Protein AF-A0A2V2ZQ27-F1 (afdb_monomer)

Structure (mmCIF, N/CA/C/O backbone):
data_AF-A0A2V2ZQ27-F1
#
_entry.id   AF-A0A2V2ZQ27-F1
#
loop_
_atom_site.group_PDB
_atom_site.id
_atom_site.type_symbol
_atom_site.label_atom_id
_atom_site.label_alt_id
_atom_site.label_comp_id
_atom_site.label_asym_id
_atom_site.label_entity_id
_atom_site.label_seq_id
_atom_site.pdbx_PDB_ins_code
_atom_site.Cartn_x
_atom_site.Cartn_y
_atom_site.Cartn_z
_atom_site.occupancy
_atom_site.B_iso_or_equiv
_atom_site.auth_seq_id
_atom_site.auth_comp_id
_atom_site.auth_asym_id
_atom_site.auth_atom_id
_atom_site.pdbx_PDB_model_num
ATOM 1 N N . MET A 1 1 ? -0.386 -17.735 -7.875 1.00 88.25 1 MET A N 1
ATOM 2 C CA . MET A 1 1 ? -0.428 -16.555 -6.981 1.00 88.25 1 MET A CA 1
ATOM 3 C C . MET A 1 1 ? 0.493 -15.469 -7.499 1.00 88.25 1 MET A C 1
ATOM 5 O O . MET A 1 1 ? 0.016 -14.403 -7.844 1.00 88.25 1 MET A O 1
ATOM 9 N N . GLU A 1 2 ? 1.783 -15.763 -7.617 1.00 93.62 2 GLU A N 1
ATOM 10 C CA . GLU A 1 2 ? 2.796 -14.859 -8.167 1.00 93.62 2 GLU A CA 1
ATOM 11 C C . GLU A 1 2 ? 2.426 -14.284 -9.542 1.00 93.62 2 GLU A C 1
ATOM 13 O O . GLU A 1 2 ? 2.404 -13.069 -9.693 1.00 93.62 2 GLU A O 1
ATOM 18 N N . GLU A 1 3 ? 2.000 -15.122 -10.493 1.00 94.94 3 GLU A N 1
ATOM 19 C CA . GLU A 1 3 ? 1.516 -14.670 -11.811 1.00 94.94 3 GLU A CA 1
ATOM 20 C C . GLU A 1 3 ? 0.362 -13.655 -11.722 1.00 94.94 3 GLU A C 1
ATOM 22 O O . GLU A 1 3 ? 0.328 -12.690 -12.483 1.00 94.94 3 GLU A O 1
ATOM 27 N N . LEU A 1 4 ? -0.561 -13.830 -10.763 1.00 96.00 4 LEU A N 1
ATOM 28 C CA . LEU A 1 4 ? -1.648 -12.872 -10.539 1.00 96.00 4 LEU A CA 1
ATOM 29 C C . LEU A 1 4 ? -1.089 -11.534 -10.055 1.00 96.00 4 LEU A C 1
ATOM 31 O O . LEU A 1 4 ? -1.487 -10.494 -10.565 1.00 96.00 4 LEU A O 1
ATOM 35 N N . ILE A 1 5 ? -0.156 -11.557 -9.100 1.00 96.94 5 ILE A N 1
ATOM 36 C CA . ILE A 1 5 ? 0.472 -10.342 -8.571 1.00 96.94 5 ILE A CA 1
ATOM 37 C C . ILE A 1 5 ? 1.213 -9.601 -9.690 1.00 96.94 5 ILE A C 1
ATOM 39 O O . ILE A 1 5 ? 1.014 -8.400 -9.852 1.00 96.94 5 ILE A O 1
ATOM 43 N N . TYR A 1 6 ? 1.994 -10.315 -10.506 1.00 97.19 6 TYR A N 1
ATOM 44 C CA . TYR A 1 6 ? 2.646 -9.757 -11.693 1.00 97.19 6 TYR A CA 1
ATOM 45 C C . TYR A 1 6 ? 1.639 -9.110 -12.650 1.00 97.19 6 TYR A C 1
ATOM 47 O O . TYR A 1 6 ? 1.817 -7.952 -13.029 1.00 97.19 6 TYR A O 1
ATOM 55 N N . SER A 1 7 ? 0.554 -9.817 -12.988 1.00 97.12 7 SER A N 1
ATOM 56 C CA . SER A 1 7 ? -0.512 -9.289 -13.849 1.00 97.12 7 SER A CA 1
ATOM 57 C C . SER A 1 7 ? -1.127 -8.018 -13.268 1.00 97.12 7 SER A C 1
ATOM 59 O O . SER A 1 7 ? -1.282 -7.031 -13.978 1.00 97.12 7 SER A O 1
ATOM 61 N N . LYS A 1 8 ? -1.436 -7.999 -11.968 1.00 98.00 8 LYS A N 1
ATOM 62 C CA . LYS A 1 8 ? -2.073 -6.847 -11.317 1.00 98.00 8 LYS A CA 1
ATOM 63 C C . LYS A 1 8 ? -1.154 -5.646 -11.164 1.00 98.00 8 LYS A C 1
ATOM 65 O O . LYS A 1 8 ? -1.624 -4.523 -11.317 1.00 98.00 8 LYS A O 1
ATOM 70 N N . ILE A 1 9 ? 0.141 -5.857 -10.943 1.00 97.62 9 ILE A N 1
ATOM 71 C CA . ILE A 1 9 ? 1.126 -4.771 -10.994 1.00 97.62 9 ILE A CA 1
ATOM 72 C C . ILE A 1 9 ? 1.203 -4.202 -12.411 1.00 97.62 9 ILE A C 1
ATOM 74 O O . ILE A 1 9 ? 1.182 -2.989 -12.563 1.00 97.62 9 ILE A O 1
ATOM 78 N N . LYS A 1 10 ? 1.229 -5.055 -13.442 1.00 97.00 10 LYS A N 1
ATOM 79 C CA . LYS A 1 10 ? 1.255 -4.618 -14.845 1.00 97.00 10 LYS A CA 1
ATOM 80 C C . LYS A 1 10 ? -0.016 -3.903 -15.293 1.00 97.00 10 LYS A C 1
ATOM 82 O O . LYS A 1 10 ? 0.066 -2.968 -16.078 1.00 97.00 10 LYS A O 1
ATOM 87 N N . GLU A 1 11 ? -1.179 -4.319 -14.803 1.00 97.81 11 GLU A N 1
ATOM 88 C CA . GLU A 1 11 ? -2.441 -3.607 -15.034 1.00 97.81 11 GLU A CA 1
ATOM 89 C C . GLU A 1 11 ? -2.434 -2.222 -14.371 1.00 97.81 11 GLU A C 1
ATOM 91 O O . GLU A 1 11 ? -2.934 -1.261 -14.954 1.00 97.81 11 GLU A O 1
ATOM 96 N N . TYR A 1 12 ? -1.865 -2.117 -13.167 1.00 97.62 12 TYR A N 1
ATOM 97 C CA . TYR A 1 12 ? -1.775 -0.867 -12.415 1.00 97.62 12 TYR A CA 1
ATOM 98 C C . TYR A 1 12 ? -0.717 0.093 -12.989 1.00 97.62 12 TYR A C 1
ATOM 100 O O . TYR A 1 12 ? -0.970 1.290 -13.105 1.00 97.62 12 TYR A O 1
ATOM 108 N N . ASP A 1 13 ? 0.450 -0.423 -13.376 1.00 96.38 13 ASP A N 1
ATOM 109 C CA . ASP A 1 13 ? 1.544 0.327 -13.997 1.00 96.38 13 ASP A CA 1
ATOM 110 C C . ASP A 1 13 ? 2.128 -0.450 -15.194 1.00 96.38 13 ASP A C 1
ATOM 112 O O . ASP A 1 13 ? 3.071 -1.239 -15.046 1.00 96.38 13 ASP A O 1
ATOM 116 N N . PRO A 1 14 ? 1.590 -0.230 -16.409 1.00 95.69 14 PRO A N 1
ATOM 117 C CA . PRO A 1 14 ? 2.044 -0.929 -17.609 1.00 95.69 14 PRO A CA 1
ATOM 118 C C . PRO A 1 14 ? 3.504 -0.654 -17.984 1.00 95.69 14 PRO A C 1
ATOM 120 O O . PRO A 1 14 ? 4.113 -1.483 -18.659 1.00 95.69 14 PRO A O 1
ATOM 123 N N . GLN A 1 15 ? 4.064 0.482 -17.548 1.00 94.00 15 GLN A N 1
ATOM 124 C CA . GLN A 1 15 ? 5.435 0.900 -17.871 1.00 94.00 15 GLN A CA 1
ATOM 125 C C . GLN A 1 15 ? 6.485 0.224 -16.985 1.00 94.00 15 GLN A C 1
ATOM 127 O O . GLN A 1 15 ? 7.683 0.340 -17.242 1.00 94.00 15 GLN A O 1
ATOM 132 N N . LEU A 1 16 ? 6.059 -0.470 -15.928 1.00 92.88 16 LEU A N 1
ATOM 133 C CA . LEU A 1 16 ? 6.966 -1.144 -15.015 1.00 92.88 16 LEU A CA 1
ATOM 134 C C . LEU A 1 16 ? 7.440 -2.468 -15.617 1.00 92.88 16 LEU A C 1
ATOM 136 O O . LEU A 1 16 ? 6.827 -3.505 -15.384 1.00 92.88 16 LEU A O 1
ATOM 140 N N . ASP A 1 17 ? 8.473 -2.440 -16.452 1.00 89.06 17 ASP A N 1
ATOM 141 C CA . ASP A 1 17 ? 9.106 -3.624 -17.053 1.00 89.06 17 ASP A CA 1
ATOM 142 C C . ASP A 1 17 ? 10.229 -4.206 -16.178 1.00 89.06 17 ASP A C 1
ATOM 144 O O . ASP A 1 17 ? 10.753 -3.526 -15.296 1.00 89.06 17 ASP A O 1
ATOM 148 N N . ASP A 1 18 ? 10.571 -5.479 -16.418 1.00 91.56 18 ASP A N 1
ATOM 149 C CA . ASP A 1 18 ? 11.714 -6.189 -15.820 1.00 91.56 18 ASP A CA 1
ATOM 150 C C . ASP A 1 18 ? 11.850 -6.025 -14.294 1.00 91.56 18 ASP A C 1
ATOM 152 O O . ASP A 1 18 ? 12.883 -5.599 -13.772 1.00 91.56 18 ASP A O 1
ATOM 156 N N . PHE A 1 19 ? 10.783 -6.367 -13.563 1.00 95.50 19 PHE A N 1
ATOM 157 C CA . PHE A 1 19 ? 10.745 -6.273 -12.105 1.00 95.50 19 PHE A CA 1
ATOM 158 C C . PHE A 1 19 ? 10.685 -7.630 -11.400 1.00 95.50 19 PHE A C 1
ATOM 160 O O . PHE A 1 19 ? 10.130 -8.615 -11.890 1.00 95.50 19 PHE A O 1
ATOM 167 N N . GLU A 1 20 ? 11.196 -7.643 -10.176 1.00 96.50 20 GLU A N 1
ATOM 168 C CA . GLU A 1 20 ? 11.076 -8.756 -9.241 1.00 96.50 20 GLU A CA 1
ATOM 169 C C . GLU A 1 20 ? 10.103 -8.400 -8.123 1.00 96.50 20 GLU A C 1
ATOM 171 O O . GLU A 1 20 ? 10.076 -7.260 -7.646 1.00 96.50 20 GLU A O 1
ATOM 176 N N . ILE A 1 21 ? 9.331 -9.384 -7.661 1.00 96.44 21 ILE A N 1
ATOM 177 C CA . ILE A 1 21 ? 8.438 -9.204 -6.517 1.00 96.44 21 ILE A CA 1
ATOM 178 C C . ILE A 1 21 ? 8.931 -9.954 -5.281 1.00 96.44 21 ILE A C 1
ATOM 180 O O . ILE A 1 21 ? 9.564 -11.003 -5.341 1.00 96.44 21 ILE A O 1
ATOM 184 N N . SER A 1 22 ? 8.612 -9.422 -4.110 1.00 95.56 22 SER A N 1
ATOM 185 C CA . SER A 1 22 ? 8.731 -10.127 -2.838 1.00 95.56 22 SER A CA 1
ATOM 186 C C . SER A 1 22 ? 7.502 -9.838 -2.001 1.00 95.56 22 SER A C 1
ATOM 188 O O . SER A 1 22 ? 7.164 -8.680 -1.762 1.00 95.56 22 SER A O 1
ATOM 190 N N . TYR A 1 23 ? 6.831 -10.885 -1.541 1.00 93.94 23 TYR A N 1
ATOM 191 C CA . TYR A 1 23 ? 5.582 -10.760 -0.805 1.00 93.94 23 TYR A CA 1
ATOM 192 C C . TYR A 1 23 ? 5.517 -11.767 0.337 1.00 93.94 23 TYR A C 1
ATOM 194 O O . TYR A 1 23 ? 6.129 -12.833 0.295 1.00 93.94 23 TYR A O 1
ATOM 202 N N . SER A 1 24 ? 4.759 -11.406 1.367 1.00 86.75 24 SER A N 1
ATOM 203 C CA . SER A 1 24 ? 4.318 -12.341 2.396 1.00 86.75 24 SER A CA 1
ATOM 204 C C . SER A 1 24 ? 2.868 -12.709 2.123 1.00 86.75 24 SER A C 1
ATOM 206 O O . SER A 1 24 ? 2.063 -11.843 1.782 1.00 86.75 24 SER A O 1
ATOM 208 N N . ASN A 1 25 ? 2.522 -13.978 2.325 1.00 84.44 25 ASN A N 1
ATOM 209 C CA . ASN A 1 25 ? 1.132 -14.428 2.269 1.00 84.44 25 ASN A CA 1
ATOM 210 C C . ASN A 1 25 ? 0.323 -14.025 3.509 1.00 84.44 25 ASN A C 1
ATOM 212 O O . ASN A 1 25 ? -0.878 -14.281 3.544 1.00 84.44 25 ASN A O 1
ATOM 216 N N . HIS A 1 26 ? 0.953 -13.416 4.516 1.00 92.75 26 HIS A N 1
ATOM 217 C CA . HIS A 1 26 ? 0.283 -13.007 5.743 1.00 92.75 26 HIS A CA 1
ATOM 218 C C . HIS A 1 26 ? -0.463 -11.673 5.548 1.00 92.75 26 HIS A C 1
ATOM 220 O O . HIS A 1 26 ? 0.197 -10.651 5.333 1.00 92.75 26 HIS A O 1
ATOM 226 N N . PRO A 1 27 ? -1.809 -11.662 5.603 1.00 95.75 27 PRO A N 1
ATOM 227 C CA . PRO A 1 27 ? -2.570 -10.420 5.620 1.00 95.75 27 PRO A CA 1
ATOM 228 C C . PRO A 1 27 ? -2.334 -9.645 6.915 1.00 95.75 27 PRO A C 1
ATOM 230 O O . PRO A 1 27 ? -2.093 -10.229 7.970 1.00 95.75 27 PRO A O 1
ATOM 233 N N . LEU A 1 28 ? -2.432 -8.322 6.832 1.00 97.06 28 LEU A N 1
ATOM 234 C CA . LEU A 1 28 ? -2.361 -7.422 7.976 1.00 97.06 28 LEU A CA 1
ATOM 235 C C . LEU A 1 28 ? -3.692 -6.700 8.142 1.00 97.06 28 LEU A C 1
ATOM 237 O O . LEU A 1 28 ? -4.287 -6.266 7.155 1.00 97.06 28 LEU A O 1
ATOM 241 N N . LEU A 1 29 ? -4.138 -6.560 9.391 1.00 97.94 29 LEU A N 1
ATOM 242 C CA . LEU A 1 29 ? -5.335 -5.796 9.729 1.00 97.94 29 LEU A CA 1
ATOM 243 C C . LEU A 1 29 ? -5.152 -4.342 9.289 1.00 97.94 29 LEU A C 1
ATOM 245 O O . LEU A 1 29 ? -4.199 -3.674 9.699 1.00 97.94 29 LEU A O 1
ATOM 249 N N . LEU A 1 30 ? -6.076 -3.840 8.472 1.00 97.94 30 LEU A N 1
ATOM 250 C CA . LEU A 1 30 ? -6.020 -2.479 7.946 1.00 97.94 30 LEU A CA 1
ATOM 251 C C . LEU A 1 30 ? -5.976 -1.444 9.078 1.00 97.94 30 LEU A C 1
ATOM 253 O O . LEU A 1 30 ? -5.212 -0.482 9.008 1.00 97.94 30 LEU A O 1
ATOM 257 N N . ASP A 1 31 ? -6.734 -1.669 10.150 1.00 97.88 31 ASP A N 1
ATOM 258 C CA . ASP A 1 31 ? -6.766 -0.770 11.305 1.00 97.88 31 ASP A CA 1
ATOM 259 C C . ASP A 1 31 ? -5.424 -0.698 12.045 1.00 97.88 31 ASP A C 1
ATOM 261 O O . ASP A 1 31 ? -4.998 0.397 12.427 1.00 97.88 31 ASP A O 1
ATOM 265 N N . ASP A 1 32 ? -4.701 -1.813 12.156 1.00 97.94 32 ASP A N 1
ATOM 266 C CA . ASP A 1 32 ? -3.360 -1.832 12.748 1.00 97.94 32 ASP A CA 1
ATOM 267 C C . ASP A 1 32 ? -2.357 -1.075 11.870 1.00 97.94 32 ASP A C 1
ATOM 269 O O . ASP A 1 32 ? -1.525 -0.307 12.368 1.00 97.94 32 ASP A O 1
ATOM 273 N N . VAL A 1 33 ? -2.463 -1.227 10.546 1.00 97.25 33 VAL A N 1
ATOM 274 C CA . VAL A 1 33 ? -1.634 -0.486 9.585 1.00 97.25 33 VAL A CA 1
ATOM 275 C C . VAL A 1 33 ? -1.926 1.017 9.671 1.00 97.25 33 VAL A C 1
ATOM 277 O O . VAL A 1 33 ? -0.990 1.815 9.769 1.00 97.25 33 VAL A O 1
ATOM 280 N N . ILE A 1 34 ? -3.199 1.423 9.712 1.00 98.12 34 ILE A N 1
ATOM 281 C CA . ILE A 1 34 ? -3.616 2.824 9.894 1.00 98.12 34 ILE A CA 1
ATOM 282 C C . ILE A 1 34 ? -3.029 3.394 11.189 1.00 98.12 34 ILE A C 1
ATOM 284 O O . ILE A 1 34 ? -2.457 4.488 11.188 1.00 98.12 34 ILE A O 1
ATOM 288 N N . MET A 1 35 ? -3.139 2.661 12.299 1.00 98.12 35 MET A N 1
ATOM 289 C CA . MET A 1 35 ? -2.580 3.084 13.584 1.00 98.12 35 MET A CA 1
ATOM 290 C C . MET A 1 35 ? -1.055 3.220 13.529 1.00 98.12 35 MET A C 1
ATOM 292 O O . MET A 1 35 ? -0.509 4.201 14.044 1.00 98.12 35 MET A O 1
ATOM 296 N N . SER A 1 36 ? -0.368 2.303 12.840 1.00 97.56 36 SER A N 1
ATOM 297 C CA . SER A 1 36 ? 1.076 2.389 12.607 1.00 97.56 36 SER A CA 1
ATOM 298 C C . SER A 1 36 ? 1.456 3.667 11.853 1.00 97.56 36 SER A C 1
ATOM 300 O O . SER A 1 36 ? 2.348 4.395 12.293 1.00 97.56 36 SER A O 1
ATOM 302 N N . TYR A 1 37 ? 0.759 3.995 10.760 1.00 96.50 37 TYR A N 1
ATOM 303 C CA . TYR A 1 37 ? 1.072 5.180 9.953 1.00 96.50 37 TYR A CA 1
ATOM 304 C C . TYR A 1 37 ? 0.716 6.502 10.640 1.00 96.50 37 TYR A C 1
ATOM 306 O O . TYR A 1 37 ? 1.481 7.459 10.515 1.00 96.50 37 TYR A O 1
ATOM 314 N N . LYS A 1 38 ? -0.338 6.549 11.468 1.00 97.56 38 LYS A N 1
ATOM 315 C CA . LYS A 1 38 ? -0.581 7.689 12.378 1.00 97.56 38 LYS A CA 1
ATOM 316 C C . LYS A 1 38 ? 0.606 7.920 13.316 1.00 97.56 38 LYS A C 1
ATOM 318 O O . LYS A 1 38 ? 1.048 9.055 13.495 1.00 97.56 38 LYS A O 1
ATOM 323 N N . GLY A 1 39 ? 1.138 6.844 13.900 1.00 97.50 39 GLY A N 1
ATOM 324 C CA . GLY A 1 39 ? 2.321 6.900 14.760 1.00 97.50 39 GLY A CA 1
ATOM 325 C C . GLY A 1 39 ? 3.567 7.376 14.012 1.00 97.50 39 GLY A C 1
ATOM 326 O O . GLY A 1 39 ? 4.245 8.294 14.471 1.00 97.50 39 GLY A O 1
ATOM 327 N N . ARG A 1 40 ? 3.841 6.801 12.834 1.00 95.12 40 ARG A N 1
ATOM 328 C CA . ARG A 1 40 ? 4.984 7.174 11.981 1.00 95.12 40 ARG A CA 1
ATOM 329 C C . ARG A 1 40 ? 4.933 8.640 11.567 1.00 95.12 40 ARG A C 1
ATOM 331 O O . ARG A 1 40 ? 5.943 9.321 11.690 1.00 95.12 40 ARG A O 1
ATOM 338 N N . ASN A 1 41 ? 3.767 9.133 11.154 1.00 96.38 41 ASN A N 1
ATOM 339 C CA . ASN A 1 41 ? 3.590 10.533 10.780 1.00 96.38 41 ASN A CA 1
ATOM 340 C C . ASN A 1 41 ? 3.862 11.488 11.951 1.00 96.38 41 ASN A C 1
ATOM 342 O O . ASN A 1 41 ? 4.580 12.472 11.795 1.00 96.38 41 ASN A O 1
ATOM 346 N N . LYS A 1 42 ? 3.373 11.156 13.153 1.00 96.56 42 LYS A N 1
ATOM 347 C CA . LYS A 1 42 ? 3.631 11.942 14.370 1.00 96.56 42 LYS A CA 1
ATOM 348 C C . LYS A 1 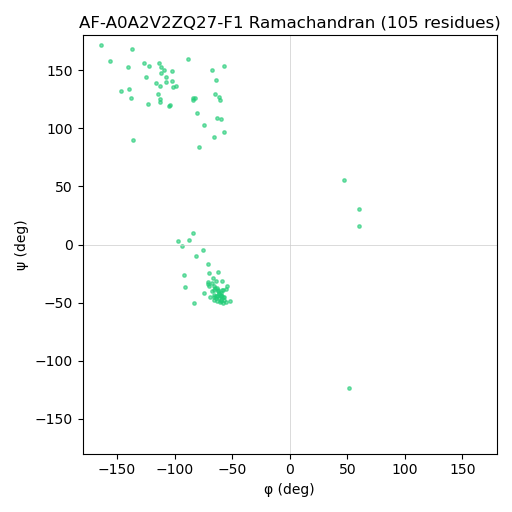42 ? 5.113 11.965 14.768 1.00 96.56 42 LYS A C 1
ATOM 350 O O . LYS A 1 42 ? 5.565 12.938 15.364 1.00 96.56 42 LYS A O 1
ATOM 355 N N . LEU A 1 43 ? 5.849 10.890 14.483 1.00 96.44 43 LEU A N 1
ATOM 356 C CA . LEU A 1 43 ? 7.270 10.734 14.816 1.00 96.44 43 LEU A CA 1
ATOM 357 C C . LEU A 1 43 ? 8.219 11.156 13.680 1.00 96.44 43 LEU A C 1
ATOM 359 O O . LEU A 1 43 ? 9.438 11.073 13.852 1.00 96.44 43 LEU A O 1
ATOM 363 N N . ALA A 1 44 ? 7.688 11.578 12.528 1.00 94.19 44 ALA A N 1
ATOM 364 C CA . ALA A 1 44 ? 8.481 11.979 11.375 1.00 94.19 44 ALA A CA 1
ATOM 365 C C . ALA A 1 44 ? 9.375 13.180 11.722 1.00 94.19 44 ALA A C 1
ATOM 367 O O . ALA A 1 44 ? 8.903 14.198 12.227 1.00 94.19 44 ALA A O 1
ATOM 368 N N . LYS A 1 45 ? 10.680 13.045 11.458 1.00 91.94 45 LYS A N 1
ATOM 369 C CA . LYS A 1 45 ? 11.682 14.083 11.751 1.00 91.94 45 LYS A CA 1
ATOM 370 C C . LYS A 1 45 ? 11.927 15.035 10.582 1.00 91.94 45 LYS A C 1
ATOM 372 O O . LYS A 1 45 ? 12.348 16.163 10.813 1.00 91.94 45 LYS A O 1
ATOM 377 N N . SER A 1 46 ? 11.692 14.579 9.354 1.00 93.38 46 SER A N 1
ATOM 378 C CA . SER A 1 46 ? 11.816 15.370 8.131 1.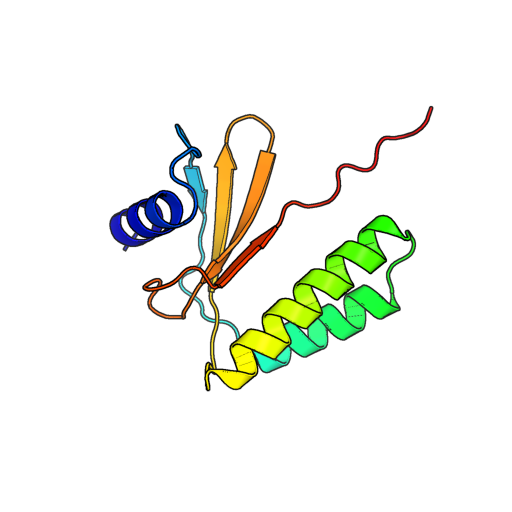00 93.38 46 SER A CA 1
ATOM 379 C C . SER A 1 46 ? 10.443 15.597 7.508 1.00 93.38 46 SER A C 1
ATOM 381 O O . SER A 1 46 ? 9.554 14.746 7.614 1.00 93.38 46 SER A O 1
ATOM 383 N N . GLU A 1 47 ? 10.273 16.747 6.852 1.00 92.12 47 GLU A N 1
ATOM 384 C CA . GLU A 1 47 ? 9.002 17.091 6.205 1.00 92.12 47 GLU A CA 1
ATOM 385 C C . GLU A 1 47 ? 8.672 16.101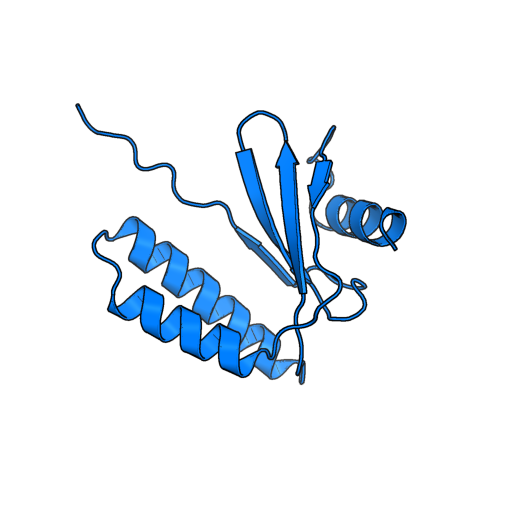 5.082 1.00 92.12 47 GLU A C 1
ATOM 387 O O . GLU A 1 47 ? 7.540 15.651 4.996 1.00 92.12 47 GLU A O 1
ATOM 392 N N . SER A 1 48 ? 9.669 15.630 4.326 1.00 92.50 48 SER A N 1
ATOM 393 C CA . SER A 1 48 ? 9.473 14.618 3.278 1.00 92.50 48 SER A CA 1
ATOM 394 C C . SER A 1 48 ? 8.903 13.299 3.815 1.00 92.50 48 SER A C 1
ATOM 396 O O . SER A 1 48 ? 8.006 12.709 3.216 1.00 92.50 48 SER A O 1
ATOM 398 N N . ILE A 1 49 ? 9.384 12.827 4.970 1.00 92.56 49 ILE A N 1
ATOM 399 C CA . ILE A 1 49 ? 8.846 11.622 5.618 1.00 92.56 49 ILE A CA 1
ATOM 400 C C . ILE A 1 49 ? 7.447 11.895 6.170 1.00 92.56 49 ILE A C 1
ATOM 402 O O . ILE A 1 49 ? 6.583 11.016 6.135 1.00 92.56 49 ILE A O 1
ATOM 406 N N . LYS A 1 50 ? 7.201 13.104 6.679 1.00 95.06 50 LYS A N 1
ATOM 407 C CA . LYS A 1 50 ? 5.886 13.504 7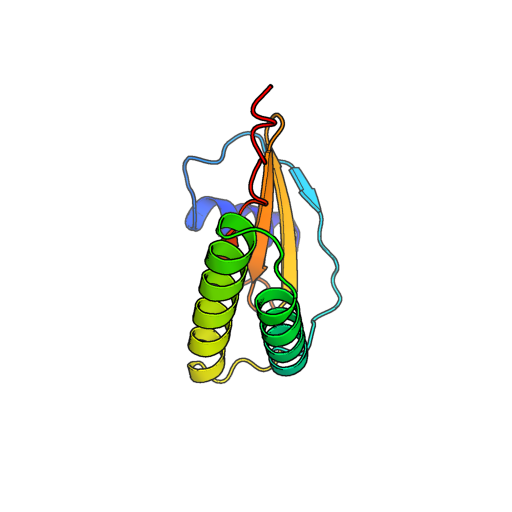.178 1.00 95.06 50 LYS A CA 1
ATOM 408 C C . LYS A 1 50 ? 4.857 13.555 6.048 1.00 95.06 50 LYS A C 1
ATOM 410 O O . LYS A 1 50 ? 3.801 12.950 6.187 1.00 95.06 50 LYS A O 1
ATOM 415 N N . GLU A 1 51 ? 5.179 14.183 4.926 1.00 95.44 51 GLU A N 1
ATOM 416 C CA . GLU A 1 51 ? 4.339 14.233 3.726 1.00 95.44 51 GLU A CA 1
ATOM 417 C C . GLU A 1 51 ? 4.037 12.824 3.207 1.00 95.44 51 GLU A C 1
ATOM 419 O O . GLU A 1 51 ? 2.868 12.460 3.085 1.00 95.44 51 GLU A O 1
ATOM 424 N N . LEU A 1 52 ? 5.064 11.984 3.030 1.00 95.44 52 LEU A N 1
ATOM 425 C CA . LEU A 1 52 ? 4.873 10.612 2.559 1.00 95.44 52 LEU A CA 1
ATOM 426 C C . LEU A 1 52 ? 3.986 9.791 3.506 1.00 95.44 52 LEU A C 1
ATOM 428 O O . LEU A 1 52 ? 3.047 9.119 3.086 1.00 95.44 52 LEU A O 1
ATOM 432 N N . THR A 1 53 ? 4.274 9.815 4.809 1.00 96.19 53 THR A N 1
ATOM 433 C CA . THR A 1 53 ? 3.482 9.043 5.781 1.00 96.19 53 THR A CA 1
ATOM 434 C C . THR A 1 53 ? 2.050 9.560 5.906 1.00 96.19 53 THR A C 1
ATOM 436 O O . THR A 1 53 ? 1.156 8.768 6.203 1.00 96.19 53 THR A O 1
ATOM 439 N N . TYR A 1 54 ? 1.823 10.855 5.669 1.00 96.94 54 TYR A N 1
ATOM 440 C CA . TYR A 1 54 ? 0.491 11.451 5.607 1.00 96.94 54 TYR A CA 1
ATOM 441 C C . TYR A 1 54 ? -0.278 10.989 4.364 1.00 96.94 54 TYR A C 1
ATOM 443 O O . TYR A 1 54 ? -1.436 10.593 4.480 1.00 96.94 54 TYR A O 1
ATOM 451 N N . GLU A 1 55 ? 0.365 10.972 3.195 1.00 97.31 55 GLU A N 1
ATOM 452 C CA . GLU A 1 55 ? -0.224 10.463 1.953 1.00 97.31 55 GLU A CA 1
ATOM 453 C C . GLU A 1 55 ? -0.628 8.990 2.085 1.00 97.31 55 GLU A C 1
ATOM 455 O O . GLU A 1 55 ? -1.778 8.629 1.825 1.00 97.31 55 GLU A O 1
ATOM 460 N N . ILE A 1 56 ? 0.278 8.153 2.600 1.00 97.50 56 ILE A N 1
ATOM 461 C CA . ILE A 1 56 ? -0.002 6.735 2.850 1.00 97.50 56 ILE A CA 1
ATOM 462 C C . ILE A 1 56 ? -1.176 6.577 3.824 1.00 97.50 56 ILE A C 1
ATOM 464 O O . ILE A 1 56 ? -2.073 5.769 3.586 1.00 97.50 56 ILE A O 1
ATOM 468 N N . LEU A 1 57 ? -1.205 7.359 4.908 1.00 97.62 57 LEU A N 1
ATOM 469 C CA . LEU A 1 57 ? -2.306 7.328 5.871 1.00 97.62 57 LEU A CA 1
ATOM 470 C C . LEU A 1 57 ? -3.650 7.676 5.216 1.00 97.62 57 LEU A C 1
ATOM 472 O O . LEU A 1 57 ? -4.641 6.995 5.480 1.00 97.62 57 LEU A O 1
ATOM 476 N N . ASN A 1 58 ? -3.694 8.698 4.361 1.00 97.94 58 ASN A N 1
ATOM 477 C CA . ASN A 1 58 ? -4.921 9.079 3.663 1.00 97.94 58 ASN A CA 1
ATOM 478 C C . ASN A 1 58 ? -5.407 7.967 2.732 1.00 97.94 58 ASN A C 1
ATOM 480 O O . ASN A 1 58 ? -6.587 7.623 2.773 1.00 97.94 58 ASN A O 1
ATOM 484 N N . ASN A 1 59 ? -4.506 7.347 1.965 1.00 97.94 59 ASN A N 1
ATOM 485 C CA . ASN A 1 59 ? -4.863 6.228 1.094 1.00 97.94 59 ASN A CA 1
ATOM 486 C C . ASN A 1 59 ? -5.412 5.035 1.894 1.00 97.94 59 ASN A C 1
ATOM 488 O O . ASN A 1 59 ? -6.434 4.463 1.522 1.00 97.94 59 ASN A O 1
ATOM 492 N N . LEU A 1 60 ? -4.817 4.704 3.044 1.00 97.62 60 LEU A N 1
ATOM 493 C CA . LEU A 1 60 ? -5.331 3.645 3.923 1.00 97.62 60 LEU A CA 1
ATOM 494 C C . LEU A 1 60 ? -6.733 3.956 4.473 1.00 97.62 60 LEU A C 1
ATOM 496 O O . LEU A 1 60 ? -7.577 3.065 4.562 1.00 97.62 60 LEU A O 1
ATOM 500 N N . LEU A 1 61 ? -7.006 5.217 4.823 1.00 96.38 61 LEU A N 1
ATOM 501 C CA . LEU A 1 61 ? -8.333 5.643 5.276 1.00 96.38 61 LEU A CA 1
ATOM 502 C C . LEU A 1 61 ? -9.380 5.574 4.155 1.00 96.38 61 LEU A C 1
ATOM 504 O O . LEU A 1 61 ? -10.534 5.255 4.435 1.00 96.38 61 LEU A O 1
ATOM 508 N N . LEU A 1 62 ? -8.991 5.824 2.901 1.00 96.50 62 LEU A N 1
ATOM 509 C CA . LEU A 1 62 ? -9.874 5.636 1.746 1.00 96.50 62 LEU A CA 1
ATOM 510 C C . LEU A 1 62 ? -10.229 4.159 1.546 1.00 96.50 62 LEU A C 1
ATOM 512 O O . LEU A 1 62 ? -11.405 3.847 1.379 1.00 96.50 62 LEU A O 1
ATOM 516 N N . ILE A 1 63 ? -9.250 3.254 1.662 1.00 95.56 63 ILE A N 1
ATOM 517 C CA . ILE A 1 63 ? -9.479 1.800 1.585 1.00 95.56 63 ILE A CA 1
ATOM 518 C C . ILE A 1 63 ? -10.469 1.342 2.66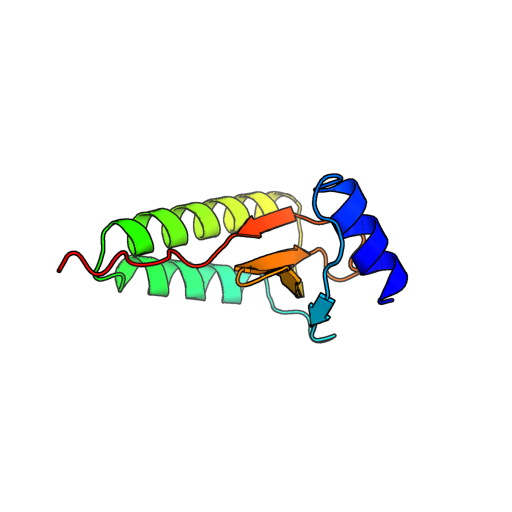1 1.00 95.56 63 ILE A C 1
ATOM 520 O O . ILE A 1 63 ? -11.343 0.521 2.390 1.00 95.56 63 ILE A O 1
ATOM 524 N N . LYS A 1 64 ? -10.386 1.898 3.876 1.00 92.50 64 LYS A N 1
ATOM 525 C CA . LYS A 1 64 ? -11.298 1.542 4.975 1.00 92.50 64 LYS A CA 1
ATOM 526 C C . LYS A 1 64 ? -12.770 1.798 4.626 1.00 92.50 64 LYS A C 1
ATOM 528 O O . LYS A 1 64 ? -13.641 1.053 5.071 1.00 92.50 64 LYS A O 1
ATOM 533 N N . ASN A 1 65 ? -13.056 2.803 3.796 1.00 92.06 65 ASN A N 1
ATOM 534 C CA . ASN A 1 65 ? -14.418 3.092 3.338 1.00 92.06 65 ASN A CA 1
ATOM 535 C C . ASN A 1 65 ? -14.958 2.037 2.353 1.00 92.06 65 ASN A C 1
ATOM 537 O O . ASN A 1 65 ? -16.168 1.952 2.165 1.00 92.06 65 ASN A O 1
ATOM 541 N N . GLU A 1 66 ? -14.091 1.208 1.762 1.00 92.62 66 GLU A N 1
ATOM 542 C CA . GLU A 1 66 ? -14.470 0.083 0.897 1.00 92.62 66 GLU A CA 1
ATOM 543 C C . GLU A 1 66 ? -14.819 -1.198 1.691 1.00 92.62 66 GLU A C 1
ATOM 545 O O . GLU A 1 66 ? -15.003 -2.254 1.097 1.00 92.62 66 GLU A O 1
ATOM 550 N N . SER A 1 67 ? -14.945 -1.131 3.027 1.00 90.25 67 SER A N 1
ATOM 551 C CA . SER A 1 67 ? -15.206 -2.292 3.910 1.00 90.25 67 SER A CA 1
ATOM 552 C C . SER A 1 67 ? -14.126 -3.384 3.850 1.00 90.25 67 SER A C 1
ATOM 554 O O . SER A 1 67 ? -14.402 -4.565 4.050 1.00 90.25 67 SER A O 1
ATOM 556 N N . VAL A 1 68 ? -12.883 -2.986 3.580 1.00 94.94 68 VAL A N 1
ATOM 557 C CA . VAL A 1 68 ? -11.712 -3.870 3.558 1.00 94.94 68 VAL A CA 1
ATOM 558 C C . VAL A 1 68 ? -11.176 -4.044 4.980 1.00 94.94 68 VAL A C 1
ATOM 560 O O . VAL A 1 68 ? -10.844 -3.062 5.642 1.00 94.94 68 VAL A O 1
ATOM 563 N N . GLU A 1 69 ? -11.064 -5.289 5.445 1.00 97.06 69 GLU A N 1
ATOM 564 C CA . GLU A 1 69 ? -10.523 -5.611 6.777 1.00 97.06 69 GLU A CA 1
ATOM 565 C C . GLU A 1 69 ? -9.009 -5.856 6.750 1.00 97.06 69 GLU A C 1
ATOM 567 O O . GLU A 1 69 ? -8.283 -5.436 7.654 1.00 97.06 69 GLU A O 1
ATOM 572 N N . TYR A 1 70 ? -8.523 -6.484 5.679 1.00 97.88 70 TYR A N 1
ATOM 573 C CA . TYR A 1 70 ? -7.142 -6.920 5.540 1.00 97.88 70 TYR A CA 1
ATOM 574 C C . TYR A 1 70 ? -6.488 -6.371 4.277 1.00 97.88 70 TYR A C 1
ATOM 576 O O . TYR A 1 70 ? -7.098 -6.292 3.211 1.00 97.88 70 TYR A O 1
ATOM 584 N N . VAL A 1 71 ? -5.200 -6.062 4.387 1.00 97.44 71 VAL A N 1
ATOM 585 C CA . VAL A 1 71 ? -4.347 -5.696 3.253 1.00 97.44 71 VAL A CA 1
ATOM 586 C C . VAL A 1 71 ? -3.103 -6.570 3.213 1.00 97.44 71 VAL A C 1
ATOM 588 O O . VAL A 1 71 ? -2.661 -7.111 4.230 1.00 97.44 71 VAL A O 1
ATOM 591 N N . LYS A 1 72 ? -2.507 -6.692 2.030 1.00 97.56 72 LYS A N 1
ATOM 592 C CA . LYS A 1 72 ? -1.203 -7.335 1.841 1.00 97.56 72 LYS A CA 1
ATOM 593 C C . LYS A 1 72 ? -0.221 -6.376 1.202 1.00 97.56 72 LYS A C 1
ATOM 595 O O . LYS A 1 72 ? -0.605 -5.460 0.483 1.00 97.56 72 LYS A O 1
ATOM 600 N N . PHE A 1 73 ? 1.059 -6.605 1.461 1.00 96.19 73 PHE A N 1
ATOM 601 C CA . PHE A 1 73 ? 2.132 -5.808 0.887 1.00 96.19 73 PHE A CA 1
ATOM 602 C C . PHE A 1 73 ? 2.958 -6.638 -0.083 1.00 96.19 73 PHE A C 1
ATOM 604 O O . PHE A 1 73 ? 3.331 -7.777 0.212 1.00 96.19 73 PHE A O 1
ATOM 611 N N . VAL A 1 74 ? 3.270 -6.031 -1.222 1.00 97.19 74 VAL A N 1
ATOM 612 C CA . VAL A 1 74 ? 4.180 -6.579 -2.224 1.00 97.19 74 VAL A CA 1
ATOM 613 C C . VAL A 1 74 ? 5.295 -5.568 -2.438 1.00 97.19 74 VAL A C 1
ATOM 615 O O . VAL A 1 74 ? 5.046 -4.421 -2.797 1.00 97.19 74 VAL A O 1
ATOM 618 N N . VAL A 1 75 ? 6.534 -5.980 -2.200 1.00 96.31 75 VAL A N 1
ATOM 619 C CA . VAL A 1 75 ? 7.711 -5.197 -2.576 1.00 96.31 75 VAL A CA 1
ATOM 620 C C . VAL A 1 75 ? 8.020 -5.503 -4.030 1.00 96.31 75 VAL A C 1
ATOM 622 O O . VAL A 1 75 ? 8.201 -6.666 -4.380 1.00 96.31 75 VAL A O 1
ATOM 625 N N . VAL A 1 76 ? 8.121 -4.468 -4.851 1.00 96.38 76 VAL A N 1
ATOM 626 C CA . VAL A 1 76 ? 8.524 -4.560 -6.251 1.00 96.38 76 VAL A CA 1
ATOM 627 C C . VAL A 1 76 ? 9.877 -3.888 -6.411 1.00 96.38 76 VAL A C 1
ATOM 629 O O . VAL A 1 76 ? 10.054 -2.733 -6.013 1.00 96.38 76 VAL A O 1
ATOM 632 N N . ARG A 1 77 ? 10.843 -4.617 -6.967 1.00 94.81 77 ARG A N 1
ATOM 633 C CA . ARG A 1 77 ? 12.196 -4.126 -7.230 1.00 94.81 77 ARG A CA 1
ATOM 634 C C . ARG A 1 77 ? 12.437 -4.073 -8.723 1.00 94.81 77 ARG A C 1
ATOM 636 O O . ARG A 1 77 ? 12.212 -5.054 -9.419 1.00 94.81 77 ARG A O 1
ATOM 643 N N . TYR A 1 78 ? 12.913 -2.929 -9.183 1.00 91.19 78 TYR A N 1
ATOM 644 C CA . TYR A 1 78 ? 13.328 -2.714 -10.561 1.00 91.19 78 TYR A CA 1
ATOM 645 C C . TYR A 1 78 ? 14.496 -1.729 -10.541 1.00 91.19 78 TYR A C 1
ATOM 647 O O . TYR A 1 78 ? 14.455 -0.704 -9.851 1.00 91.19 78 TYR A O 1
ATOM 655 N N . ASN A 1 79 ? 15.572 -2.053 -11.256 1.00 87.19 79 ASN A N 1
ATOM 656 C CA . ASN A 1 79 ? 16.839 -1.325 -11.165 1.00 87.19 79 ASN A CA 1
ATOM 657 C C . ASN A 1 79 ? 17.310 -1.175 -9.698 1.00 87.19 79 ASN A C 1
ATOM 659 O O . ASN A 1 79 ? 17.464 -2.161 -8.982 1.00 87.19 79 ASN A O 1
ATOM 663 N N . ILE A 1 80 ? 17.534 0.062 -9.241 1.00 85.19 80 ILE A N 1
ATOM 664 C CA . ILE A 1 80 ? 17.934 0.400 -7.864 1.00 85.19 80 ILE A CA 1
ATOM 665 C C . ILE A 1 80 ? 16.748 0.813 -6.976 1.00 85.19 80 ILE A C 1
ATOM 667 O O . ILE A 1 80 ? 16.941 1.200 -5.824 1.00 85.19 80 ILE A O 1
ATOM 671 N N . THR A 1 81 ? 15.522 0.771 -7.504 1.00 89.38 81 THR A N 1
ATOM 672 C CA . THR A 1 81 ? 14.327 1.291 -6.838 1.00 89.38 81 THR A CA 1
ATOM 673 C C . THR A 1 81 ? 13.518 0.157 -6.221 1.00 89.38 81 THR A C 1
ATOM 675 O O . THR A 1 81 ? 13.278 -0.877 -6.840 1.00 89.38 81 THR A O 1
ATOM 678 N N . SER A 1 82 ? 13.070 0.366 -4.982 1.00 92.38 82 SER A N 1
ATOM 679 C CA . SER A 1 82 ? 12.088 -0.491 -4.313 1.00 92.38 82 SER A CA 1
ATOM 680 C C . SER A 1 82 ? 10.788 0.285 -4.111 1.00 92.38 82 SER A C 1
ATOM 682 O O . SER A 1 82 ? 10.788 1.340 -3.473 1.00 92.38 82 SER A O 1
ATOM 684 N N . ARG A 1 83 ? 9.690 -0.248 -4.647 1.00 94.88 83 ARG A N 1
ATOM 685 C CA . ARG A 1 83 ? 8.316 0.235 -4.457 1.00 94.88 83 ARG A CA 1
ATOM 686 C C . ARG A 1 83 ? 7.562 -0.732 -3.555 1.00 94.88 83 ARG A C 1
ATOM 688 O O . ARG A 1 83 ? 7.723 -1.943 -3.688 1.00 94.88 83 ARG A O 1
ATOM 695 N N . LEU A 1 84 ? 6.745 -0.217 -2.644 1.00 96.19 84 LEU A N 1
ATOM 696 C CA . LEU A 1 84 ? 5.829 -1.025 -1.845 1.00 96.19 84 LEU A CA 1
ATOM 697 C C . LEU A 1 84 ? 4.410 -0.834 -2.374 1.00 96.19 84 LEU A C 1
ATOM 699 O O . LEU A 1 84 ? 3.888 0.274 -2.341 1.00 96.19 84 LEU A O 1
ATOM 703 N N . PHE A 1 85 ? 3.793 -1.917 -2.824 1.00 97.56 85 PHE A N 1
ATOM 704 C CA . PHE A 1 85 ? 2.415 -1.962 -3.291 1.00 97.56 85 PHE A CA 1
ATOM 705 C C . PHE A 1 85 ? 1.510 -2.493 -2.182 1.00 97.56 85 PHE A C 1
ATOM 707 O O . PHE A 1 85 ? 1.845 -3.481 -1.520 1.00 97.56 85 PHE A O 1
ATOM 714 N N . VAL A 1 86 ? 0.356 -1.855 -2.001 1.00 97.56 86 VAL A N 1
ATOM 715 C CA . VAL A 1 86 ? -0.688 -2.262 -1.056 1.00 97.56 86 VAL A CA 1
ATOM 716 C C . VAL A 1 86 ? -1.816 -2.920 -1.832 1.00 97.56 86 VAL A C 1
ATOM 718 O O . VAL A 1 86 ? -2.427 -2.309 -2.704 1.00 97.56 86 VAL A O 1
ATOM 721 N N . PHE A 1 87 ? -2.085 -4.176 -1.511 1.00 97.88 87 PHE A N 1
ATOM 722 C CA . PHE A 1 87 ? -3.024 -5.040 -2.208 1.00 97.88 87 PHE A CA 1
ATOM 723 C C . PHE A 1 87 ? -4.227 -5.395 -1.341 1.00 97.88 87 PHE A C 1
ATOM 725 O O . PHE A 1 87 ? -4.134 -5.444 -0.109 1.00 97.88 87 PHE A O 1
ATOM 732 N N . ALA A 1 88 ? -5.327 -5.738 -2.011 1.00 96.62 88 ALA A N 1
ATOM 733 C CA . ALA A 1 88 ? -6.394 -6.539 -1.425 1.00 96.62 88 ALA A CA 1
ATOM 734 C C . ALA A 1 88 ? -5.851 -7.887 -0.922 1.00 96.62 88 ALA A C 1
ATOM 736 O O . ALA A 1 88 ? -4.850 -8.399 -1.427 1.00 96.62 88 ALA A O 1
ATOM 737 N N . GLU A 1 89 ? -6.510 -8.474 0.075 1.00 95.94 89 GLU A N 1
ATOM 738 C CA . GLU A 1 89 ? -6.078 -9.730 0.699 1.00 95.94 89 GLU A CA 1
ATOM 739 C C . GLU A 1 89 ? -5.880 -10.882 -0.305 1.00 95.94 89 GLU A C 1
ATOM 741 O O . GLU A 1 89 ? -4.957 -11.691 -0.165 1.00 95.94 89 GLU A O 1
ATOM 746 N N . ASP A 1 90 ? -6.719 -10.945 -1.333 1.00 95.19 90 ASP A N 1
ATOM 747 C CA . ASP A 1 90 ? -6.690 -11.954 -2.395 1.00 95.19 90 ASP A CA 1
ATOM 748 C C . ASP A 1 90 ? -5.771 -11.583 -3.576 1.00 95.19 90 ASP A C 1
ATOM 750 O O . ASP A 1 90 ? -5.690 -12.317 -4.560 1.00 95.19 90 ASP A O 1
ATOM 754 N N . TYR A 1 91 ? -5.063 -10.454 -3.473 1.00 96.38 91 TYR A N 1
ATOM 755 C CA . TYR A 1 91 ? -4.256 -9.835 -4.523 1.00 96.38 91 TYR A CA 1
ATOM 756 C C . TYR A 1 91 ? -5.023 -9.439 -5.797 1.00 96.38 91 TYR A C 1
ATOM 758 O O . TYR A 1 91 ? -4.395 -9.172 -6.819 1.00 96.38 91 TYR A O 1
ATOM 766 N N . SER A 1 92 ? -6.357 -9.360 -5.772 1.00 95.12 92 SER A N 1
ATOM 767 C CA . SER A 1 92 ? -7.164 -9.024 -6.958 1.00 95.12 92 SER A CA 1
ATOM 768 C C . SER A 1 92 ? -7.034 -7.563 -7.406 1.00 95.12 92 SER A C 1
ATOM 770 O O . SER A 1 92 ? -7.253 -7.257 -8.581 1.00 95.12 92 SER A O 1
ATOM 772 N N . LYS A 1 93 ? -6.664 -6.668 -6.482 1.00 95.94 93 LYS A N 1
ATOM 773 C CA . LYS A 1 93 ? -6.600 -5.215 -6.675 1.00 95.94 93 LYS A CA 1
ATOM 774 C C . LYS A 1 93 ? -5.363 -4.639 -5.988 1.00 95.94 93 LYS A C 1
ATOM 776 O O . LYS A 1 93 ? -5.111 -4.932 -4.819 1.00 95.94 93 LYS A O 1
ATOM 781 N N . VAL A 1 94 ? -4.642 -3.778 -6.703 1.00 98.06 94 VAL A N 1
ATOM 782 C CA . VAL A 1 94 ? -3.698 -2.818 -6.115 1.00 98.06 94 VAL A CA 1
ATOM 783 C C . VAL A 1 94 ? -4.508 -1.611 -5.648 1.00 98.06 94 VAL A C 1
ATOM 78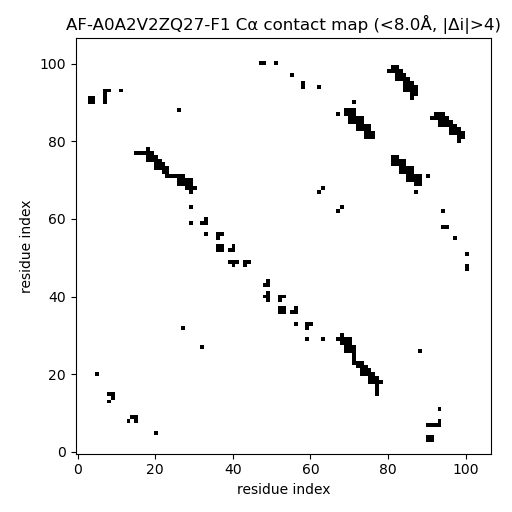5 O O . VAL A 1 94 ? -5.259 -1.038 -6.436 1.00 98.06 94 VAL A O 1
ATOM 788 N N . PHE A 1 95 ? -4.379 -1.224 -4.383 1.00 97.62 95 PHE A N 1
ATOM 789 C CA . PHE A 1 95 ? -4.998 -0.003 -3.873 1.00 97.62 95 PHE A CA 1
ATOM 790 C C . PHE A 1 95 ? -4.148 1.228 -4.170 1.00 97.62 95 PHE A C 1
ATOM 792 O O . PHE A 1 95 ? -4.659 2.217 -4.681 1.00 97.62 95 PHE A O 1
ATOM 799 N N . PHE A 1 96 ? -2.863 1.163 -3.831 1.00 97.81 96 PHE A N 1
ATOM 800 C CA . PHE A 1 96 ? -1.873 2.197 -4.111 1.00 97.81 96 PHE A CA 1
ATOM 801 C C . PHE A 1 96 ? -0.470 1.615 -3.944 1.00 97.81 96 PHE A C 1
ATOM 803 O O . PHE A 1 96 ? -0.295 0.504 -3.431 1.00 97.81 96 PHE A O 1
ATOM 810 N N . ASP A 1 97 ? 0.535 2.388 -4.322 1.00 97.19 97 ASP A N 1
ATOM 811 C CA . ASP A 1 97 ? 1.934 2.082 -4.079 1.00 97.19 97 ASP A CA 1
ATOM 812 C C . ASP A 1 97 ? 2.697 3.326 -3.612 1.00 97.19 97 ASP A C 1
ATOM 814 O O . ASP A 1 97 ? 2.184 4.442 -3.672 1.00 97.19 97 ASP A O 1
ATOM 818 N N . PHE A 1 98 ? 3.917 3.134 -3.120 1.00 95.00 98 PHE A N 1
ATOM 819 C CA . PHE A 1 98 ? 4.821 4.237 -2.817 1.00 95.00 98 PHE A CA 1
ATOM 820 C C . PHE A 1 98 ? 6.287 3.798 -2.831 1.00 95.00 98 PHE A C 1
ATOM 822 O O . PHE A 1 98 ? 6.623 2.627 -2.625 1.00 95.00 98 PHE A O 1
ATOM 829 N N . THR A 1 99 ? 7.184 4.761 -3.021 1.00 92.56 99 THR A N 1
ATOM 830 C CA . THR A 1 99 ? 8.626 4.607 -2.806 1.00 92.56 99 THR A CA 1
ATOM 831 C C . THR A 1 99 ? 9.034 5.248 -1.487 1.00 92.56 99 THR A C 1
ATOM 833 O O . THR A 1 99 ? 8.454 6.237 -1.043 1.00 92.56 99 THR A O 1
ATOM 836 N N . SER A 1 100 ? 10.064 4.698 -0.841 1.00 77.69 100 SER A N 1
ATOM 837 C CA . SER A 1 100 ? 10.727 5.433 0.240 1.00 77.69 100 SER A CA 1
ATOM 838 C C . SER A 1 100 ? 11.367 6.696 -0.345 1.00 77.69 100 SER A C 1
ATOM 840 O O . SER A 1 100 ? 11.954 6.606 -1.429 1.00 77.69 100 SER A O 1
ATOM 842 N N . PRO A 1 101 ? 11.340 7.848 0.349 1.00 73.62 101 PRO A N 1
ATOM 843 C CA . PRO A 1 101 ? 12.020 9.029 -0.141 1.00 73.62 101 PRO A CA 1
ATOM 844 C C . PRO A 1 101 ? 13.513 8.719 -0.156 1.00 73.62 101 PRO A C 1
ATOM 846 O O . PRO A 1 101 ? 14.070 8.249 0.839 1.00 73.62 101 PRO A O 1
ATOM 849 N N . THR A 1 102 ? 14.179 8.977 -1.275 1.00 67.44 102 THR A N 1
ATOM 850 C CA . THR A 1 102 ? 15.633 9.096 -1.268 1.00 67.44 102 THR A CA 1
ATOM 851 C C . THR A 1 102 ? 15.954 10.442 -0.640 1.00 67.44 102 THR A C 1
ATOM 853 O O . THR A 1 102 ? 15.779 11.476 -1.288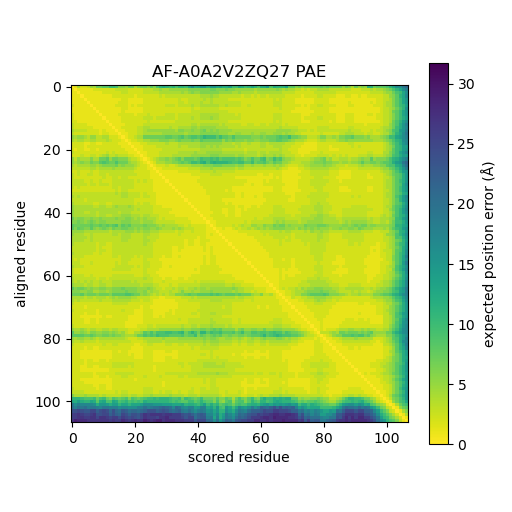 1.00 67.44 102 THR A O 1
ATOM 856 N N . GLU A 1 103 ? 16.385 10.455 0.622 1.00 57.59 103 GLU A N 1
ATOM 857 C CA . GLU A 1 103 ? 17.003 11.652 1.184 1.00 57.59 103 GLU A CA 1
ATOM 858 C C . GLU A 1 103 ? 18.234 11.957 0.323 1.00 57.59 103 GLU A C 1
ATOM 860 O O . GLU A 1 103 ? 19.221 11.219 0.325 1.00 57.59 103 GLU A O 1
ATOM 865 N N . LYS A 1 104 ? 18.165 13.018 -0.491 1.00 50.09 104 LYS A N 1
ATOM 866 C CA . LYS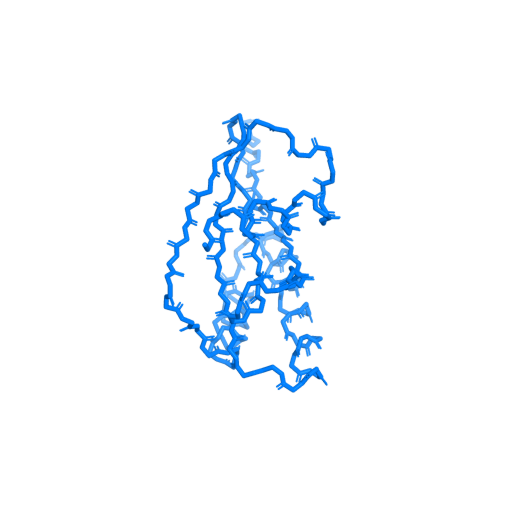 A 1 104 ? 19.384 13.601 -1.039 1.00 50.09 104 LYS A CA 1
ATOM 867 C C . LYS A 1 104 ? 20.154 14.098 0.175 1.00 50.09 104 LYS A C 1
ATOM 869 O O . LYS A 1 104 ? 19.739 15.073 0.795 1.00 50.09 104 LYS A O 1
ATOM 874 N N . ASN A 1 105 ? 21.247 13.424 0.517 1.00 43.75 105 ASN A N 1
ATOM 875 C CA . ASN A 1 105 ? 22.277 14.016 1.354 1.00 43.75 105 ASN A CA 1
ATOM 876 C C . ASN A 1 105 ? 22.736 15.284 0.630 1.00 43.75 105 ASN A C 1
ATOM 878 O O . ASN A 1 105 ? 23.500 15.215 -0.334 1.00 43.75 105 ASN A O 1
ATOM 882 N N . SER A 1 106 ? 22.190 16.430 1.027 1.00 41.56 106 SER A N 1
ATOM 883 C CA . SER A 1 106 ? 22.746 17.727 0.675 1.00 41.56 106 SER A CA 1
ATOM 884 C C . SER A 1 106 ? 24.106 17.798 1.366 1.00 41.56 106 SER A C 1
ATOM 886 O O . SER A 1 106 ? 24.171 18.100 2.556 1.00 41.56 106 SER A O 1
ATOM 888 N N . ASN A 1 107 ? 25.155 17.395 0.645 1.00 35.25 107 ASN A N 1
ATOM 889 C CA 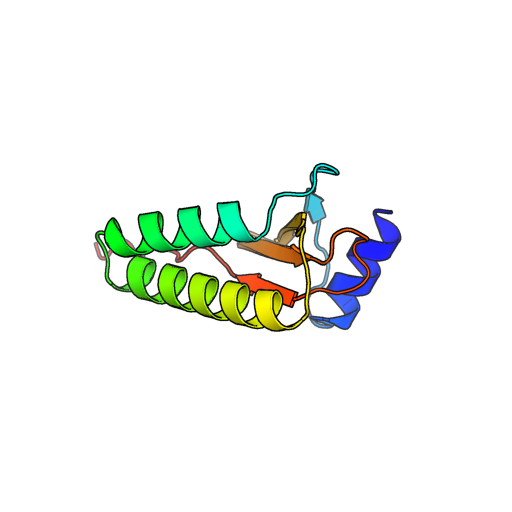. ASN A 1 107 ? 26.541 17.698 1.001 1.00 35.25 107 ASN A CA 1
ATOM 890 C C . ASN A 1 107 ? 26.791 19.202 0.880 1.00 35.25 107 ASN A C 1
ATOM 892 O O . ASN A 1 107 ? 26.260 19.802 -0.085 1.00 35.25 107 ASN A O 1
#

Secondary structure (DSSP, 8-state):
-HHHHHHHHHHH-TT--S-EEEE-S--EEHHHHHHHHHHHHHH--SHHHHHHHHHHHHHHHHHHTTT--EEEEEEEEETTEEEEEEEETTSS-EEEEEEPP------

Solvent-accessible surface area (backbone atoms only — not comparable to full-atom values): 6176 Å² total; per-residue (Å²): 108,67,70,51,46,54,50,40,49,37,71,74,39,72,84,69,64,86,64,49,78,50,70,59,93,68,66,40,53,40,67,60,52,44,53,48,30,55,51,49,31,74,67,41,89,46,70,69,53,27,53,51,31,46,53,53,36,52,54,50,57,55,49,47,75,72,74,50,60,44,31,24,55,37,38,39,38,37,93,93,47,60,34,44,33,36,24,38,68,85,45,83,42,72,79,51,69,50,62,76,82,79,78,75,78,83,124

Foldseek 3Di:
DVVLLVVQVCVVPVPDPDKDKDWDLDWDFLVVVLVVLVVQLVVDPDVLSNVVSVVVNVLSVVVVVVVQGTWIWMWMDDDPWIKIWIAGSVRNHTSDIDTDDDPPPPD

Sequence (107 aa):
MEELIYSKIKEYDPQLDDFEISYSNHPLLLDDVIMSYKGRNKLAKSESIKELTYEILNNLLLIKNESVEYVKFVVVRYNITSRLFVFAEDYSKVFFDFTSPTEKNSN

Nearest PDB structures (foldseek):
  6m36-assembly1_G  TM=5.410E-01  e=2.978E-01  Bacillus subtilis subsp. subtilis str. 168
  8w97-assembly1_A  TM=6.003E-01  e=1.708E+00  synthetic construct
  5boi-assembly1_A  TM=5.982E-01  e=5.362E+00  Priestia megaterium QM B1551
  1w2z-assembly2_D  TM=4.866E-01  e=2.936E+00  Pisum sativum
  5fmg-assembly1_Z  TM=2.652E-01  e=2.451E+00  Plasmodium falciparum

Radius of gyration: 14.45 Å; Cα contacts (8 Å, |Δi|>4): 145; chains: 1; bounding box: 42×34×33 Å

pLDDT: mean 92.32, std 11.47, range [35.25, 98.12]

Mean predicted aligned error: 4.15 Å